Protein AF-A0A5J4NWU0-F1 (afdb_monomer_lite)

Foldseek 3Di:
DPPDQPLVCLVVLLVLCPDPDLVSVLVSLVVCVVHDDPPHPCPVVVVVSLVVQCPDPDPSSNVSD

Secondary structure (DSSP, 8-state):
--S---GGGHHHHHHHHH-S-HHHHHHHHHHHHHH--TT-GGGGHHHHHHHHHHTSS-HHHHTT-

InterPro domains:
  IPR002553 Clathrin/coatomer adaptor, adaptin-like, N-terminal [PF01602] (1-65)
  IPR011989 Armadillo-like helical [G3DSA:1.25.10.10] (1-65)
  IPR016024 Armadillo-type fold [SSF48371] (1-60)
  IPR017105 Adaptor protein complex AP-3, delta subunit [PTHR22781] (1-65)

Structure (mmCIF, N/CA/C/O backbone):
data_AF-A0A5J4NWU0-F1
#
_entry.id   AF-A0A5J4NWU0-F1
#
loop_
_atom_site.group_PDB
_atom_site.id
_atom_site.type_symbol
_atom_site.label_atom_id
_atom_site.label_alt_id
_atom_site.label_comp_id
_atom_site.label_asym_id
_atom_site.label_entity_id
_atom_site.label_seq_id
_atom_site.pdbx_PDB_ins_code
_atom_site.Cartn_x
_atom_site.Cartn_y
_atom_site.Cartn_z
_atom_site.occupancy
_atom_site.B_iso_or_equiv
_atom_site.auth_seq_id
_atom_site.auth_comp_id
_atom_site.auth_asym_id
_atom_site.auth_atom_id
_atom_site.pdbx_PDB_model_num
ATOM 1 N N . MET A 1 1 ? -1.441 9.484 -12.009 1.00 55.41 1 MET A N 1
ATOM 2 C CA . MET A 1 1 ? 0.025 9.469 -11.826 1.00 55.41 1 MET A CA 1
ATOM 3 C C . MET A 1 1 ? 0.639 10.301 -12.945 1.00 55.41 1 MET A C 1
ATOM 5 O O . MET A 1 1 ? 0.271 10.079 -14.088 1.00 55.41 1 MET A O 1
ATOM 9 N N . LEU A 1 2 ? 1.476 11.297 -12.637 1.00 69.88 2 LEU A N 1
ATOM 10 C CA . LEU A 1 2 ? 1.996 12.314 -13.580 1.00 69.88 2 LEU A CA 1
ATOM 11 C C . LEU A 1 2 ? 2.969 11.765 -14.658 1.00 69.88 2 LEU A C 1
ATOM 13 O O . LEU A 1 2 ? 3.680 12.537 -15.286 1.00 69.88 2 LEU A O 1
ATOM 17 N N . GLY A 1 3 ? 3.023 10.444 -14.865 1.00 71.94 3 GLY A N 1
ATOM 18 C CA . GLY A 1 3 ? 3.915 9.785 -15.829 1.00 71.94 3 GLY A CA 1
ATOM 19 C C . GLY A 1 3 ? 5.381 9.683 -15.393 1.00 71.94 3 GLY A C 1
ATOM 20 O O . GLY A 1 3 ? 6.185 9.119 -16.125 1.00 71.94 3 GLY A O 1
ATOM 21 N N . TYR A 1 4 ? 5.729 10.200 -14.213 1.00 74.19 4 TYR A N 1
ATOM 22 C CA . TYR A 1 4 ? 7.060 10.046 -13.631 1.00 74.19 4 TYR A CA 1
ATOM 23 C C . TYR A 1 4 ? 7.254 8.650 -13.041 1.00 74.19 4 TYR A C 1
ATOM 25 O O . TYR A 1 4 ? 6.323 8.073 -12.475 1.00 74.19 4 TYR A O 1
ATOM 33 N N . ASP A 1 5 ? 8.483 8.149 -13.143 1.00 75.12 5 ASP A N 1
ATOM 34 C CA . ASP A 1 5 ? 8.902 6.927 -12.469 1.00 75.12 5 ASP A CA 1
ATOM 35 C C . ASP A 1 5 ? 8.909 7.135 -10.944 1.00 75.12 5 ASP A C 1
ATOM 37 O O . ASP A 1 5 ? 9.434 8.126 -10.432 1.00 75.12 5 ASP A O 1
ATOM 41 N N . ILE A 1 6 ? 8.287 6.203 -10.222 1.00 74.88 6 ILE A N 1
ATOM 42 C CA . ILE A 1 6 ? 8.155 6.207 -8.756 1.00 74.88 6 ILE A CA 1
ATOM 43 C C . ILE A 1 6 ? 9.032 5.104 -8.136 1.00 74.88 6 ILE A C 1
ATOM 45 O O . ILE A 1 6 ? 8.966 4.862 -6.932 1.00 74.88 6 ILE A O 1
ATOM 49 N N . GLY A 1 7 ? 9.931 4.486 -8.913 1.00 76.00 7 GLY A N 1
ATOM 50 C CA . GLY A 1 7 ? 10.851 3.440 -8.456 1.00 76.00 7 GLY A CA 1
ATOM 51 C C . GLY A 1 7 ? 11.553 3.742 -7.123 1.00 76.00 7 GLY A C 1
ATOM 52 O O . GLY A 1 7 ? 11.676 2.862 -6.274 1.00 76.00 7 GLY A O 1
ATOM 53 N N . TRP A 1 8 ? 11.918 5.004 -6.874 1.00 80.38 8 TRP A N 1
ATOM 54 C CA . TRP A 1 8 ? 12.564 5.432 -5.626 1.00 80.38 8 TRP A CA 1
ATOM 55 C C . TRP A 1 8 ? 11.668 5.342 -4.374 1.00 80.38 8 TRP A C 1
ATOM 57 O O . TRP A 1 8 ? 12.147 5.005 -3.294 1.00 80.38 8 TRP A O 1
ATOM 67 N N . ALA A 1 9 ? 10.361 5.594 -4.491 1.00 82.56 9 ALA A N 1
ATOM 68 C CA . ALA A 1 9 ? 9.436 5.597 -3.348 1.00 82.56 9 ALA A CA 1
ATOM 69 C C . ALA A 1 9 ? 8.768 4.232 -3.096 1.00 82.56 9 ALA A C 1
ATOM 71 O O . ALA A 1 9 ? 7.921 4.095 -2.208 1.00 82.56 9 ALA A O 1
ATOM 72 N N . MET A 1 10 ? 9.150 3.208 -3.861 1.00 81.06 10 MET A N 1
ATOM 73 C CA . MET A 1 10 ? 8.621 1.846 -3.752 1.00 81.06 10 MET A CA 1
ATOM 74 C C . MET A 1 10 ? 8.832 1.261 -2.351 1.00 81.06 10 MET A C 1
ATOM 76 O O . MET A 1 10 ? 7.902 0.715 -1.759 1.00 81.06 10 MET A O 1
ATOM 80 N N . PHE A 1 11 ? 10.024 1.445 -1.778 1.00 83.75 11 PHE A N 1
ATOM 81 C CA . PHE A 1 11 ? 10.338 0.976 -0.425 1.00 83.75 11 PHE A CA 1
ATOM 82 C C . PHE A 1 11 ? 9.531 1.722 0.646 1.00 83.75 11 PHE A C 1
ATOM 84 O O . PHE A 1 11 ? 8.931 1.108 1.526 1.00 83.75 11 PHE A O 1
ATOM 91 N N . ASN A 1 12 ? 9.432 3.045 0.509 1.00 85.31 12 ASN A N 1
ATOM 92 C CA . ASN A 1 12 ? 8.653 3.893 1.411 1.00 85.31 12 ASN A CA 1
ATOM 93 C C . ASN A 1 12 ? 7.157 3.532 1.383 1.00 85.31 12 ASN A C 1
ATOM 95 O O . ASN A 1 12 ? 6.467 3.621 2.394 1.00 85.31 12 ASN A O 1
ATOM 99 N N . THR A 1 13 ? 6.648 3.084 0.233 1.00 86.88 13 THR A N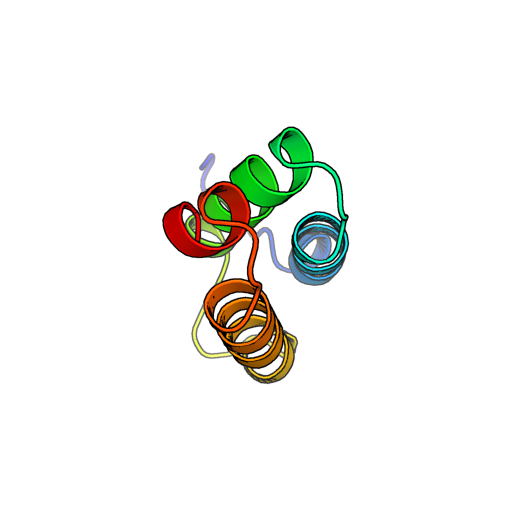 1
ATOM 100 C CA . THR A 1 13 ? 5.266 2.603 0.096 1.00 86.88 13 THR A CA 1
ATOM 101 C C . THR A 1 13 ? 5.044 1.315 0.890 1.00 86.88 13 THR A C 1
ATOM 103 O O . THR A 1 13 ? 4.061 1.207 1.619 1.00 86.88 13 THR A O 1
ATOM 106 N N . VAL A 1 14 ? 5.980 0.364 0.820 1.00 85.88 14 VAL A N 1
ATOM 107 C CA . VAL A 1 14 ? 5.922 -0.891 1.591 1.00 85.88 14 VAL A CA 1
ATOM 108 C C . VAL A 1 14 ? 6.006 -0.645 3.098 1.00 85.88 14 VAL A C 1
ATOM 110 O O . VAL A 1 14 ? 5.297 -1.289 3.873 1.00 85.88 14 VAL A O 1
ATOM 113 N N . GLU A 1 15 ? 6.804 0.328 3.531 1.00 86.94 15 GLU A N 1
ATOM 114 C CA . GLU A 1 15 ? 6.865 0.730 4.939 1.00 86.94 15 GLU A CA 1
ATOM 115 C C . GLU A 1 15 ? 5.509 1.257 5.446 1.00 86.94 15 GLU A C 1
ATOM 117 O O . GLU A 1 15 ? 5.047 0.890 6.531 1.00 86.94 15 GLU A O 1
ATOM 122 N N . VAL A 1 16 ? 4.812 2.039 4.617 1.00 86.81 16 VAL A N 1
ATOM 123 C CA . VAL A 1 16 ? 3.463 2.551 4.905 1.00 86.81 16 VAL A CA 1
ATOM 124 C C . VAL A 1 16 ? 2.418 1.423 4.946 1.00 86.81 16 VAL A C 1
ATOM 126 O O . VAL A 1 16 ? 1.491 1.489 5.754 1.00 86.81 16 VAL A O 1
ATOM 129 N N . MET A 1 17 ? 2.582 0.359 4.151 1.00 83.75 17 MET A N 1
ATOM 130 C CA . MET A 1 17 ? 1.722 -0.839 4.196 1.00 83.75 17 MET A CA 1
ATOM 131 C C . MET A 1 17 ? 1.924 -1.662 5.478 1.00 83.75 17 MET A C 1
ATOM 133 O O . MET A 1 17 ? 0.980 -2.265 5.980 1.00 83.75 17 MET A O 1
ATOM 137 N N . SER A 1 18 ? 3.134 -1.658 6.045 1.00 83.25 18 SER A N 1
ATOM 138 C CA . SER A 1 18 ? 3.457 -2.364 7.296 1.00 83.25 18 SER A CA 1
ATOM 139 C C . SER A 1 18 ? 2.955 -1.636 8.559 1.00 83.25 18 SER A C 1
ATOM 141 O O . SER A 1 18 ? 2.905 -2.213 9.650 1.00 83.25 18 SER A O 1
ATOM 143 N N . CYS A 1 19 ? 2.551 -0.365 8.443 1.00 84.25 19 CYS A N 1
ATOM 144 C CA . CYS A 1 19 ? 2.031 0.407 9.570 1.00 84.25 19 CYS A CA 1
ATOM 145 C C . CYS A 1 19 ? 0.717 -0.171 10.128 1.00 84.25 19 CYS A C 1
ATOM 147 O O . CYS A 1 19 ? -0.213 -0.494 9.398 1.00 84.25 19 CYS A O 1
ATOM 149 N N . GLN A 1 20 ? 0.574 -0.181 11.457 1.00 79.81 20 GLN A N 1
ATOM 150 C CA . GLN A 1 20 ? -0.652 -0.639 12.135 1.00 79.81 20 GLN A CA 1
ATOM 151 C C . GLN A 1 20 ? -1.812 0.376 12.092 1.00 79.81 20 GLN A C 1
ATOM 153 O O . GLN A 1 20 ? -2.903 0.105 12.587 1.00 79.81 20 GLN A O 1
ATOM 158 N N . LYS A 1 21 ? -1.598 1.569 11.522 1.00 84.94 21 LYS A N 1
ATOM 159 C CA . LYS A 1 21 ? -2.651 2.578 11.353 1.00 84.94 21 LYS A CA 1
ATOM 160 C C . LYS A 1 21 ? -3.416 2.316 10.057 1.00 84.94 21 LYS A C 1
ATOM 162 O O . LYS A 1 21 ? -2.849 2.454 8.975 1.00 84.94 21 LYS A O 1
ATOM 167 N N . PHE A 1 22 ? -4.718 2.065 10.175 1.00 80.69 22 PHE A N 1
ATOM 168 C CA . PHE A 1 22 ? -5.635 1.822 9.053 1.00 80.69 22 PHE A CA 1
ATOM 169 C C . PHE A 1 22 ? -5.522 2.861 7.924 1.00 80.69 22 PHE A C 1
ATOM 171 O O . PHE A 1 22 ? -5.423 2.504 6.754 1.00 80.69 22 PHE A O 1
ATOM 178 N N . THR A 1 23 ? -5.469 4.155 8.262 1.00 85.06 23 THR A N 1
ATOM 179 C CA . THR A 1 23 ? -5.355 5.241 7.272 1.00 85.06 23 THR A CA 1
ATOM 180 C C . THR A 1 23 ? -4.084 5.130 6.431 1.00 85.06 23 THR A C 1
ATOM 182 O O . THR A 1 23 ? -4.125 5.370 5.228 1.00 85.06 23 THR A O 1
ATOM 185 N N . PHE A 1 24 ? -2.966 4.743 7.052 1.00 85.94 24 PHE A N 1
ATOM 186 C CA . PHE A 1 24 ? -1.692 4.574 6.358 1.00 85.94 24 PHE A CA 1
ATOM 187 C C . PHE A 1 24 ? -1.688 3.304 5.520 1.00 85.94 24 PHE A C 1
ATOM 189 O O . PHE A 1 24 ? -1.395 3.394 4.333 1.00 85.94 24 PHE A O 1
ATOM 196 N N . LYS A 1 25 ? -2.151 2.176 6.066 1.00 86.12 25 LYS A N 1
ATOM 197 C CA . LYS A 1 25 ? -2.336 0.939 5.295 1.00 86.12 25 LYS A CA 1
ATOM 198 C C . LYS A 1 25 ? -3.141 1.163 4.025 1.00 86.12 25 LYS A C 1
ATOM 200 O O . LYS A 1 25 ? -2.684 0.815 2.944 1.00 86.12 25 LYS A O 1
ATOM 205 N N . ARG A 1 26 ? -4.303 1.812 4.138 1.00 84.25 26 ARG A N 1
ATOM 206 C CA . ARG A 1 26 ? -5.197 2.080 3.003 1.00 84.25 26 ARG A CA 1
ATOM 207 C C . ARG A 1 26 ? -4.507 2.862 1.886 1.00 84.25 26 ARG A C 1
ATOM 209 O O . ARG A 1 26 ? -4.656 2.527 0.715 1.00 84.25 26 ARG A O 1
ATOM 216 N N . VAL A 1 27 ? -3.762 3.907 2.248 1.00 88.00 27 VAL A N 1
ATOM 217 C CA . VAL A 1 27 ? -3.016 4.725 1.280 1.00 88.00 27 VAL A CA 1
ATOM 218 C C . VAL A 1 27 ? -1.826 3.950 0.714 1.00 88.00 27 VAL A C 1
ATOM 220 O O . VAL A 1 27 ? -1.572 4.048 -0.482 1.00 88.00 27 VAL A O 1
ATOM 223 N N . GLY A 1 28 ? -1.144 3.142 1.528 1.00 88.44 28 GLY A N 1
ATOM 224 C CA . GLY A 1 28 ? -0.053 2.267 1.097 1.00 88.44 28 GLY A CA 1
ATOM 225 C C . GLY A 1 28 ? -0.507 1.237 0.064 1.00 88.44 28 GLY A C 1
ATOM 226 O O . GLY A 1 28 ? 0.110 1.129 -0.989 1.00 88.44 28 GLY A O 1
ATOM 227 N N . TYR A 1 29 ? -1.629 0.555 0.313 1.00 86.56 29 TYR A N 1
ATOM 228 C CA . TYR A 1 29 ? -2.248 -0.383 -0.632 1.00 86.56 29 TYR A CA 1
ATOM 229 C C . TYR A 1 29 ? -2.691 0.297 -1.930 1.00 86.56 29 TYR A C 1
ATOM 231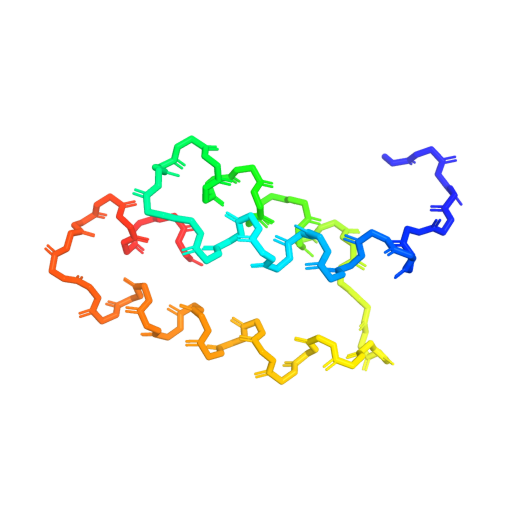 O O . TYR A 1 29 ? -2.413 -0.207 -3.020 1.00 86.56 29 TYR A O 1
ATOM 239 N N . LEU A 1 30 ? -3.285 1.490 -1.840 1.00 86.69 30 LEU A N 1
ATOM 240 C CA . LEU A 1 30 ? -3.640 2.273 -3.023 1.00 86.69 30 LEU A CA 1
ATOM 241 C C . LEU A 1 30 ? -2.401 2.688 -3.832 1.00 86.69 30 LEU A C 1
ATOM 243 O O . LEU A 1 30 ? -2.405 2.572 -5.056 1.00 86.69 30 LEU A O 1
ATOM 247 N N . ALA A 1 31 ? -1.347 3.161 -3.169 1.00 85.81 31 ALA A N 1
ATOM 248 C CA . ALA A 1 31 ? -0.107 3.567 -3.819 1.00 85.81 31 ALA A CA 1
ATOM 249 C C . ALA A 1 31 ? 0.592 2.370 -4.478 1.00 85.81 31 ALA A C 1
ATOM 251 O O . ALA A 1 31 ? 0.931 2.451 -5.654 1.00 85.81 31 ALA A O 1
ATOM 252 N N . ALA A 1 32 ? 0.705 1.245 -3.769 1.00 84.12 32 ALA A N 1
ATOM 253 C CA . ALA A 1 32 ? 1.238 -0.017 -4.276 1.00 84.12 32 ALA A CA 1
ATOM 254 C C . ALA A 1 32 ? 0.522 -0.493 -5.546 1.00 84.12 32 ALA A C 1
ATOM 256 O O . ALA A 1 32 ? 1.178 -0.875 -6.512 1.00 84.12 32 ALA A O 1
ATOM 257 N N . SER A 1 33 ? -0.813 -0.407 -5.584 1.00 83.00 33 SER A N 1
ATOM 258 C CA . SER A 1 33 ? -1.595 -0.785 -6.772 1.00 83.00 33 SER A CA 1
ATOM 259 C C . SER A 1 33 ? -1.286 0.063 -8.015 1.00 83.00 33 SER A C 1
ATOM 261 O O . SER A 1 33 ? -1.509 -0.385 -9.135 1.00 83.00 33 SER A O 1
ATOM 263 N N . GLN A 1 34 ? -0.769 1.281 -7.825 1.00 83.62 34 GLN A N 1
ATOM 264 C CA . GLN A 1 34 ? -0.440 2.218 -8.903 1.00 83.62 34 GLN A CA 1
ATOM 265 C C . GLN A 1 34 ? 1.049 2.203 -9.267 1.00 83.62 34 GLN A C 1
ATOM 267 O O . GLN A 1 34 ? 1.401 2.558 -10.390 1.00 83.62 34 GLN A O 1
ATOM 272 N N . SER A 1 35 ? 1.922 1.832 -8.328 1.00 76.75 35 SER A N 1
ATOM 273 C CA . SER A 1 35 ? 3.375 1.915 -8.483 1.00 76.75 35 SER A CA 1
ATOM 274 C C . SER A 1 35 ? 4.053 0.572 -8.749 1.00 76.75 35 SER A C 1
ATOM 276 O O . SER A 1 35 ? 5.132 0.560 -9.343 1.00 76.75 35 SER A O 1
ATOM 278 N N . PHE A 1 36 ? 3.460 -0.562 -8.359 1.00 74.44 36 PHE A N 1
ATOM 279 C CA . PHE A 1 36 ? 4.121 -1.860 -8.497 1.00 74.44 36 PHE A CA 1
ATOM 280 C C . PHE A 1 36 ? 4.161 -2.354 -9.939 1.00 74.44 36 PHE A C 1
ATOM 282 O O . PHE A 1 36 ? 3.143 -2.549 -10.597 1.00 74.44 36 PHE A O 1
ATOM 289 N N . HIS A 1 37 ? 5.388 -2.586 -10.401 1.00 75.12 37 HIS A N 1
ATOM 290 C CA . HIS A 1 37 ? 5.707 -3.135 -11.709 1.00 75.12 37 HIS A CA 1
ATOM 291 C C . HIS A 1 37 ? 6.379 -4.506 -11.526 1.00 75.12 37 HIS A C 1
ATOM 293 O O . HIS A 1 37 ? 7.087 -4.715 -10.539 1.00 75.12 37 HIS A O 1
ATOM 299 N N . PRO A 1 38 ? 6.216 -5.445 -12.473 1.00 66.06 38 PRO A N 1
ATOM 300 C CA . PRO A 1 38 ? 6.662 -6.836 -12.333 1.00 66.06 38 PRO A CA 1
ATOM 301 C C . PRO A 1 38 ? 8.186 -7.054 -12.213 1.00 66.06 38 PRO A C 1
ATOM 303 O O . PRO A 1 38 ? 8.615 -8.192 -12.058 1.00 66.06 38 PRO A O 1
ATOM 306 N N . GLY A 1 39 ? 9.006 -5.997 -12.264 1.00 65.06 39 GLY A N 1
ATOM 307 C CA . GLY A 1 39 ? 10.469 -6.056 -12.129 1.00 65.06 39 GLY A CA 1
ATOM 308 C C . GLY A 1 39 ? 11.035 -5.460 -10.836 1.00 65.06 39 GLY A C 1
ATOM 309 O O . GLY A 1 39 ? 12.244 -5.295 -10.738 1.00 65.06 39 GLY A O 1
ATOM 310 N N . SER A 1 40 ? 10.198 -5.078 -9.869 1.00 69.50 40 SER A N 1
ATOM 311 C CA . SER A 1 40 ? 10.666 -4.410 -8.648 1.00 69.50 40 SER A CA 1
ATOM 312 C C . SER A 1 40 ? 11.010 -5.371 -7.507 1.00 69.50 40 SER A C 1
ATOM 314 O O . SER A 1 40 ? 10.229 -6.275 -7.218 1.00 69.50 40 SER A O 1
ATOM 316 N N . ASP A 1 41 ? 12.087 -5.100 -6.766 1.00 68.19 41 ASP A N 1
ATOM 317 C CA . ASP A 1 41 ? 12.557 -5.924 -5.632 1.00 68.19 41 ASP A CA 1
ATOM 318 C C . ASP A 1 41 ? 11.539 -6.068 -4.480 1.00 68.19 41 ASP A C 1
ATOM 320 O O . ASP A 1 41 ? 11.596 -7.000 -3.677 1.00 68.19 41 ASP A O 1
ATOM 324 N N . VAL A 1 42 ? 10.554 -5.170 -4.406 1.00 70.19 42 VAL A N 1
ATOM 325 C CA . VAL A 1 42 ? 9.463 -5.210 -3.416 1.00 70.19 42 VAL A CA 1
ATOM 326 C C . VAL A 1 42 ? 8.393 -6.266 -3.709 1.00 70.19 42 VAL A C 1
ATOM 328 O O . VAL A 1 42 ? 7.575 -6.555 -2.836 1.00 70.19 42 VAL A O 1
ATOM 331 N N . LEU A 1 43 ? 8.427 -6.917 -4.878 1.00 70.06 43 LEU A N 1
ATOM 332 C CA . LEU A 1 43 ? 7.439 -7.923 -5.289 1.00 70.06 43 LEU A CA 1
ATOM 333 C C . LEU A 1 43 ? 7.436 -9.167 -4.383 1.00 70.06 43 LEU A C 1
ATOM 335 O O . LEU A 1 43 ? 6.419 -9.844 -4.283 1.00 70.06 43 LEU A O 1
ATOM 339 N N . LEU A 1 44 ? 8.531 -9.432 -3.662 1.00 76.88 44 LEU A N 1
ATOM 340 C CA . LEU A 1 44 ? 8.586 -10.481 -2.640 1.00 76.88 44 LEU A CA 1
ATOM 341 C C . LEU A 1 44 ? 7.952 -10.045 -1.305 1.00 76.88 44 LEU A C 1
ATOM 343 O O . LEU A 1 44 ? 7.355 -10.859 -0.603 1.00 76.88 44 LEU A O 1
ATOM 347 N N . LEU A 1 45 ? 8.079 -8.772 -0.925 1.00 78.31 45 LEU A N 1
ATOM 348 C CA . LEU A 1 45 ? 7.651 -8.259 0.384 1.00 78.31 45 LEU A CA 1
ATOM 349 C C . LEU A 1 45 ? 6.148 -7.959 0.419 1.00 78.31 45 LEU A C 1
ATOM 351 O O . LEU A 1 45 ? 5.472 -8.265 1.402 1.00 78.31 45 LEU A O 1
ATOM 355 N N . THR A 1 46 ? 5.610 -7.430 -0.676 1.00 79.12 46 THR A N 1
ATOM 356 C CA . THR A 1 46 ? 4.196 -7.067 -0.821 1.00 79.12 46 THR A CA 1
ATOM 357 C C . THR A 1 46 ? 3.217 -8.222 -0.569 1.00 79.12 46 THR A C 1
ATOM 359 O O . THR A 1 46 ? 2.361 -8.086 0.306 1.00 79.12 46 THR A O 1
ATOM 362 N N . PRO A 1 47 ? 3.302 -9.373 -1.266 1.00 80.31 47 PRO A N 1
ATOM 363 C CA . PRO A 1 47 ? 2.371 -10.480 -1.050 1.00 80.31 47 PRO A CA 1
ATOM 364 C C . PRO A 1 47 ? 2.512 -11.103 0.344 1.00 80.31 47 PRO A C 1
ATOM 366 O O . PRO A 1 47 ? 1.537 -11.621 0.886 1.00 80.31 47 PRO A O 1
ATOM 369 N N . ASN A 1 48 ? 3.693 -11.012 0.966 1.00 85.38 48 ASN A N 1
ATOM 370 C CA . ASN A 1 48 ? 3.880 -11.435 2.354 1.00 85.38 48 ASN A CA 1
ATOM 371 C C . ASN A 1 48 ? 3.118 -10.533 3.341 1.00 85.38 48 ASN A C 1
ATOM 373 O O . ASN A 1 48 ? 2.527 -11.045 4.294 1.00 85.38 48 ASN A O 1
ATOM 377 N N . LEU A 1 49 ? 3.082 -9.217 3.102 1.00 82.44 49 LEU A N 1
ATOM 378 C CA . LEU A 1 49 ? 2.292 -8.266 3.895 1.00 82.44 49 LEU A CA 1
ATOM 379 C C . LEU A 1 49 ? 0.785 -8.472 3.700 1.00 82.44 49 LEU A C 1
ATOM 381 O O . LEU A 1 49 ? 0.070 -8.596 4.691 1.00 82.44 49 LEU A O 1
ATOM 385 N N . ILE A 1 50 ? 0.330 -8.632 2.452 1.00 82.88 50 ILE A N 1
ATOM 386 C CA . ILE A 1 50 ? -1.074 -8.947 2.123 1.00 82.88 50 ILE A CA 1
ATOM 387 C C . ILE A 1 50 ? -1.524 -10.205 2.864 1.00 82.88 50 ILE A C 1
ATOM 389 O O . ILE A 1 50 ? -2.540 -10.212 3.553 1.00 82.88 50 ILE A O 1
ATOM 393 N N . ARG A 1 51 ? -0.737 -11.282 2.781 1.00 83.56 51 ARG A N 1
ATOM 394 C CA . ARG A 1 51 ? -1.072 -12.553 3.429 1.00 83.56 51 ARG A CA 1
ATOM 395 C C . ARG A 1 51 ? -1.128 -12.433 4.954 1.00 83.56 51 ARG A C 1
ATOM 397 O O . ARG A 1 51 ? -1.959 -13.084 5.583 1.00 83.56 51 ARG A O 1
ATOM 404 N N . LYS A 1 52 ? -0.270 -11.604 5.554 1.00 83.88 52 LYS A N 1
ATOM 405 C CA . LYS A 1 52 ? -0.310 -11.309 6.992 1.00 83.88 52 LYS A CA 1
ATOM 406 C C . LYS A 1 52 ? -1.581 -10.547 7.376 1.00 83.88 52 LYS A C 1
ATOM 408 O O . LYS A 1 52 ? -2.177 -10.875 8.399 1.00 83.88 52 LYS A O 1
ATOM 413 N N . ASP A 1 53 ? -1.992 -9.576 6.568 1.00 80.44 53 ASP A N 1
ATOM 414 C CA . ASP A 1 53 ? -3.189 -8.772 6.824 1.00 80.44 53 ASP A CA 1
ATOM 415 C C . ASP A 1 53 ? -4.487 -9.556 6.610 1.00 80.44 53 ASP A C 1
ATOM 417 O O . ASP A 1 53 ? -5.402 -9.436 7.419 1.00 80.44 53 ASP A O 1
ATOM 421 N N . LEU A 1 54 ? -4.535 -10.450 5.620 1.00 79.06 54 LEU A N 1
ATOM 422 C CA . LEU A 1 54 ? -5.661 -11.370 5.412 1.00 79.06 54 LEU A CA 1
ATOM 423 C C . LEU A 1 54 ? -5.810 -12.399 6.542 1.00 79.06 54 LEU A C 1
ATOM 425 O O . LEU A 1 54 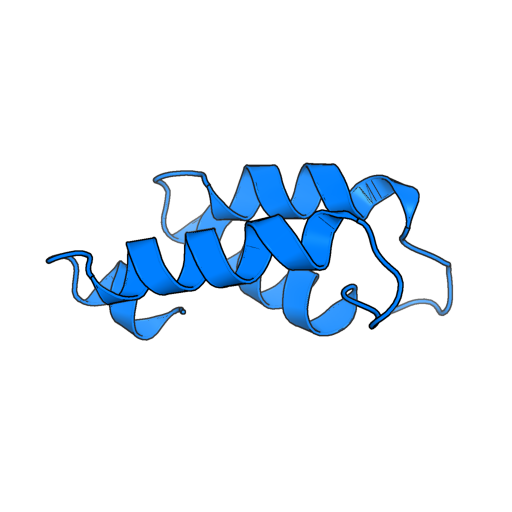? -6.924 -12.803 6.865 1.00 79.06 54 LEU A O 1
ATOM 429 N N . CYS A 1 55 ? -4.702 -12.820 7.160 1.00 81.12 55 CYS A N 1
ATOM 430 C CA . CYS A 1 55 ? -4.727 -13.679 8.348 1.00 81.12 55 CYS A CA 1
ATOM 431 C C . CYS A 1 55 ? -4.976 -12.904 9.656 1.00 81.12 55 CYS A C 1
ATOM 433 O O . CYS A 1 55 ? -5.039 -13.522 10.722 1.00 81.12 55 CYS A O 1
ATOM 435 N N . SER A 1 56 ? -5.080 -11.572 9.616 1.00 74.38 56 SER A N 1
ATOM 436 C CA . SER A 1 56 ? -5.374 -10.769 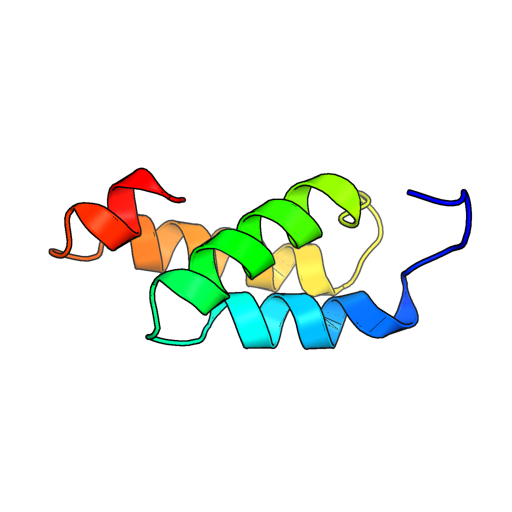10.803 1.00 74.38 56 SER A CA 1
ATOM 437 C C . SER A 1 56 ? -6.817 -10.991 11.258 1.00 74.38 56 SER A C 1
ATOM 439 O O . SER A 1 56 ? -7.745 -10.999 10.455 1.00 74.38 56 SER A O 1
ATOM 441 N N . ALA A 1 57 ? -7.029 -11.096 12.573 1.00 70.12 57 ALA A N 1
ATOM 442 C CA . ALA A 1 57 ? -8.367 -11.161 13.169 1.00 70.12 57 ALA A CA 1
ATOM 443 C C . ALA A 1 57 ? -9.148 -9.836 13.036 1.00 70.12 57 ALA A C 1
ATOM 445 O O . ALA A 1 57 ? -10.337 -9.772 13.348 1.00 70.12 57 ALA A O 1
ATOM 446 N N . ASN A 1 58 ? -8.480 -8.762 12.603 1.00 74.00 58 ASN A N 1
ATOM 447 C CA . ASN A 1 58 ? -9.091 -7.462 12.399 1.00 74.00 58 ASN A CA 1
ATOM 448 C C . ASN A 1 58 ? -9.724 -7.375 11.003 1.00 74.00 58 ASN A C 1
ATOM 450 O O . ASN A 1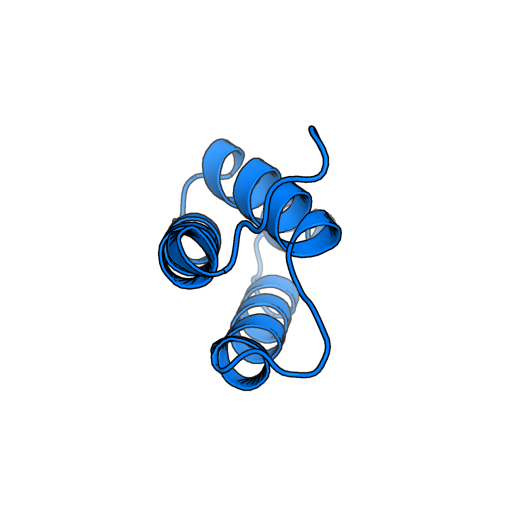 58 ? -9.038 -7.219 9.995 1.00 74.00 58 ASN A O 1
ATOM 454 N N . MET A 1 59 ? -11.054 -7.422 10.964 1.00 72.94 59 MET A N 1
ATOM 455 C CA . MET A 1 59 ? -11.860 -7.398 9.738 1.00 72.94 59 MET A CA 1
ATOM 456 C C . MET A 1 59 ? -11.600 -6.156 8.863 1.00 72.94 59 MET A C 1
ATOM 458 O O . MET A 1 59 ? -11.724 -6.223 7.644 1.00 72.94 59 MET A O 1
ATOM 462 N N . TYR A 1 60 ? -11.184 -5.038 9.467 1.00 73.31 60 TYR A N 1
ATOM 463 C CA . TYR A 1 60 ? -10.806 -3.821 8.743 1.00 73.31 60 TYR A CA 1
ATOM 464 C C . TYR A 1 60 ? -9.452 -3.934 8.033 1.00 73.31 60 TYR A C 1
ATOM 466 O O . TYR A 1 60 ? -9.278 -3.349 6.968 1.00 73.31 60 TYR A O 1
ATOM 474 N N . ASP A 1 61 ? -8.504 -4.678 8.607 1.00 68.75 61 ASP A N 1
ATOM 475 C CA . ASP A 1 61 ? -7.213 -4.945 7.968 1.00 68.75 61 ASP A CA 1
ATOM 476 C C . ASP A 1 61 ? -7.372 -5.977 6.843 1.00 68.75 61 ASP A C 1
ATOM 478 O O . ASP A 1 61 ? -6.806 -5.798 5.769 1.00 68.75 61 ASP A O 1
ATOM 482 N N . ALA A 1 62 ? -8.202 -7.002 7.061 1.00 70.81 62 ALA A N 1
ATOM 483 C CA . ALA A 1 62 ? -8.501 -8.020 6.058 1.00 70.81 62 ALA A CA 1
ATOM 484 C C . ALA A 1 62 ? -9.327 -7.482 4.875 1.00 70.81 62 ALA A C 1
ATOM 486 O O . ALA A 1 62 ? -9.165 -7.957 3.761 1.00 70.81 62 ALA A O 1
ATOM 487 N N . GLY A 1 63 ? -10.210 -6.499 5.097 1.00 71.25 63 GLY A N 1
ATOM 488 C CA . GLY A 1 63 ? -11.054 -5.927 4.040 1.00 71.25 63 GLY A CA 1
ATOM 489 C C . GLY A 1 63 ? -10.367 -4.888 3.146 1.00 71.25 63 GLY A C 1
ATOM 490 O O . GLY A 1 63 ? -10.951 -4.472 2.149 1.00 71.25 63 GLY A O 1
ATOM 491 N N . ILE A 1 64 ? -9.171 -4.426 3.522 1.00 74.00 64 ILE A N 1
ATOM 492 C CA . ILE A 1 64 ? -8.373 -3.474 2.733 1.00 74.00 64 ILE A CA 1
ATOM 493 C C . ILE A 1 64 ? -7.353 -4.164 1.826 1.00 74.00 64 ILE A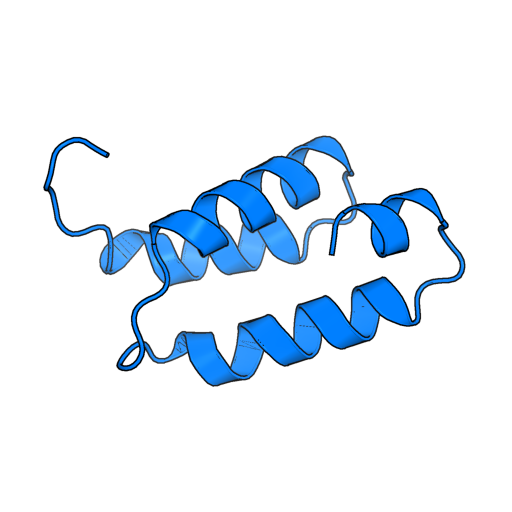 C 1
ATOM 495 O O . ILE A 1 64 ? -6.985 -3.579 0.805 1.00 74.00 64 ILE A O 1
ATOM 499 N N . ALA A 1 65 ? -6.862 -5.332 2.244 1.00 64.44 65 ALA A N 1
ATOM 500 C CA . ALA A 1 65 ? -5.904 -6.140 1.498 1.00 64.44 65 ALA A CA 1
ATOM 501 C C . ALA A 1 65 ? -6.544 -6.742 0.237 1.00 64.44 65 ALA A C 1
ATOM 503 O O . ALA A 1 65 ? -5.823 -6.824 -0.783 1.00 64.44 65 ALA A O 1
#

Organism: NCBI:txid34504

Sequence (65 aa):
MLGYDIGWAMFNTVEVMSCQKFTFKRVGYLAASQSFHPGSDVLLLTPNLIRKDLCSANMYDAGIA

pLDDT: mean 78.52, std 7.1, range [55.41, 88.44]

Radius of gyration: 11.75 Å; chains: 1; bounding box: 24×26×29 Å